Protein AF-A0A4Q7LMU7-F1 (afdb_monomer)

Organism: NCBI:txid47994

Mean predicted aligned error: 13.16 Å

InterPro domains:
  IPR007076 TfoX, N-terminal [PF04993] (13-106)
  IPR047525 DNA transformation protein TfoX-like [PTHR36121] (9-115)

Sequence (149 aa):
MSNSPDFVNHCLELLAPLGAVRARRMFGGHGLYVDELFIAIVASERLFLKVDEVSRSAFEAAGCGPFTYATKQGETGVMSYFNAPDEAIESPMLMQPWARLALAAALRARSAMASKTLAAAAKKAARKVAKKVAKTVAKKAARPARTPS

Nearest PDB structures (foldseek):
  2od0-assembly1_B  TM=8.219E-01  e=3.295E-06  Vibrio parahaemolyticus RIMD 2210633
  3d79-assembly1_A  TM=3.319E-01  e=1.282E+00  Pyrococcus horikoshii
  6qey-assembly1_A  TM=3.626E-01  e=2.595E+00  Homo sapiens
  1j4w-assembly1_A  TM=2.291E-01  e=4.404E+00  Homo sapiens

Structure (mmCIF, N/CA/C/O backbone):
data_AF-A0A4Q7LMU7-F1
#
_entry.id   AF-A0A4Q7LMU7-F1
#
loop_
_atom_site.group_PDB
_atom_site.id
_atom_site.type_symbol
_atom_site.label_atom_id
_atom_site.label_alt_id
_atom_site.label_comp_id
_atom_site.label_asym_id
_atom_site.label_entity_id
_atom_site.label_seq_id
_atom_site.pdbx_PDB_ins_code
_atom_site.Cartn_x
_atom_site.Cartn_y
_atom_site.Cartn_z
_atom_site.occupancy
_atom_site.B_iso_or_equiv
_atom_site.auth_seq_id
_atom_site.auth_comp_id
_atom_site.auth_asym_id
_atom_site.auth_atom_id
_atom_site.pdbx_PDB_model_num
ATOM 1 N N . MET A 1 1 ? -0.765 21.743 -6.688 1.00 41.06 1 MET A N 1
ATOM 2 C CA . MET A 1 1 ? 0.247 20.976 -7.437 1.00 41.06 1 MET A CA 1
ATOM 3 C C . MET A 1 1 ? -0.462 19.841 -8.157 1.00 41.06 1 MET A C 1
ATOM 5 O O . MET A 1 1 ? -1.114 19.038 -7.497 1.00 41.06 1 MET A O 1
ATOM 9 N N . SER A 1 2 ? -0.452 19.849 -9.489 1.00 45.81 2 SER A N 1
ATOM 10 C CA . SER A 1 2 ? -1.098 18.819 -10.309 1.00 45.81 2 SER A CA 1
ATOM 11 C C . SER A 1 2 ? -0.188 17.600 -10.374 1.00 45.81 2 SER A C 1
ATOM 13 O O . SER A 1 2 ? 0.922 17.714 -10.867 1.00 45.81 2 SER A O 1
ATOM 15 N N . ASN A 1 3 ? -0.641 16.445 -9.885 1.00 62.00 3 ASN A N 1
ATOM 16 C CA . ASN A 1 3 ? 0.010 15.188 -10.251 1.00 62.00 3 ASN A CA 1
ATOM 17 C C . ASN A 1 3 ? -0.314 14.937 -11.726 1.00 62.00 3 ASN A C 1
ATOM 19 O O . ASN A 1 3 ? -1.499 14.921 -12.084 1.00 62.00 3 ASN A O 1
ATOM 23 N N . SER A 1 4 ? 0.710 14.767 -12.557 1.00 74.88 4 SER A N 1
ATOM 24 C CA . SER A 1 4 ? 0.526 14.479 -13.976 1.00 74.88 4 SER A CA 1
ATOM 25 C C . SER A 1 4 ? -0.219 13.147 -14.141 1.00 74.88 4 SER A C 1
ATOM 27 O O . SER A 1 4 ? 0.158 12.159 -13.504 1.00 74.88 4 SER A O 1
ATOM 29 N N . PRO A 1 5 ? -1.291 13.086 -14.955 1.00 76.31 5 PRO A N 1
ATOM 30 C CA . PRO A 1 5 ? -2.012 11.836 -15.206 1.00 76.31 5 PRO A CA 1
ATOM 31 C C . PRO A 1 5 ? -1.092 10.761 -15.800 1.00 76.31 5 PRO A C 1
ATOM 33 O O . PRO A 1 5 ? -1.287 9.582 -15.527 1.00 76.31 5 PRO A O 1
ATOM 36 N N . ASP A 1 6 ? -0.059 11.188 -16.525 1.00 83.75 6 ASP A N 1
ATOM 37 C CA . ASP A 1 6 ? 1.000 10.345 -17.071 1.00 83.75 6 ASP A CA 1
ATOM 38 C C . ASP A 1 6 ? 1.770 9.586 -15.976 1.00 83.75 6 ASP A C 1
ATOM 40 O O . ASP A 1 6 ? 1.843 8.363 -16.005 1.00 83.75 6 ASP A O 1
ATOM 44 N N . PHE A 1 7 ? 2.199 10.278 -14.914 1.00 84.94 7 PHE A N 1
ATOM 45 C CA . PHE A 1 7 ? 2.891 9.653 -13.780 1.00 84.94 7 PHE A CA 1
ATOM 46 C C . PHE A 1 7 ? 2.013 8.632 -13.045 1.00 84.94 7 PHE A C 1
ATOM 48 O O . PHE A 1 7 ? 2.481 7.580 -12.609 1.00 84.94 7 PHE A O 1
ATOM 55 N N . VAL A 1 8 ? 0.716 8.925 -12.910 1.00 85.31 8 VAL A N 1
ATOM 56 C CA . VAL A 1 8 ? -0.242 7.978 -12.322 1.00 85.31 8 VAL A CA 1
ATOM 57 C C . VAL A 1 8 ? -0.369 6.740 -13.203 1.00 85.31 8 VAL A C 1
ATOM 59 O O . VAL A 1 8 ? -0.407 5.633 -12.672 1.00 85.31 8 VAL A O 1
ATOM 62 N N . ASN A 1 9 ? -0.413 6.918 -14.524 1.00 86.75 9 ASN A N 1
ATOM 63 C CA . ASN A 1 9 ? -0.477 5.811 -15.468 1.00 86.75 9 ASN A CA 1
ATOM 64 C C . ASN A 1 9 ? 0.807 4.972 -15.435 1.00 86.75 9 ASN A C 1
ATOM 66 O O . ASN A 1 9 ? 0.716 3.757 -15.310 1.00 86.75 9 ASN A O 1
ATOM 70 N N . HIS A 1 10 ? 1.981 5.607 -15.394 1.00 86.75 10 HIS A N 1
ATOM 71 C CA . HIS A 1 10 ? 3.267 4.930 -15.193 1.00 86.75 10 HIS A CA 1
ATOM 72 C C . HIS A 1 10 ? 3.261 4.082 -13.918 1.00 86.75 10 HIS A C 1
ATOM 74 O O . HIS A 1 10 ? 3.560 2.894 -13.951 1.00 86.75 10 HIS A O 1
ATOM 80 N N . CYS A 1 11 ? 2.801 4.639 -12.792 1.00 85.75 11 CYS A N 1
ATOM 81 C CA . CYS A 1 11 ? 2.661 3.877 -11.547 1.00 85.75 11 CYS A CA 1
ATOM 82 C C . CYS A 1 11 ? 1.697 2.685 -11.679 1.00 85.75 11 CYS A C 1
ATOM 84 O O . CYS A 1 11 ? 1.924 1.646 -11.059 1.00 85.75 11 CYS A O 1
ATOM 86 N N . LEU A 1 12 ? 0.616 2.820 -12.457 1.00 86.69 12 LEU A N 1
ATOM 87 C CA . LEU A 1 12 ? -0.296 1.710 -12.739 1.00 86.69 12 LEU A CA 1
ATOM 88 C C . LEU A 1 12 ? 0.395 0.616 -13.553 1.00 86.69 12 LEU A C 1
ATOM 90 O O . LEU A 1 12 ? 0.208 -0.553 -13.232 1.00 86.69 12 LEU A O 1
ATOM 94 N N . GLU A 1 13 ? 1.215 0.972 -14.540 1.00 86.50 13 GLU A N 1
ATOM 95 C CA . GLU A 1 13 ? 1.969 0.009 -15.351 1.00 86.50 13 GLU A CA 1
ATOM 96 C C . GLU A 1 13 ? 3.039 -0.722 -14.534 1.00 86.50 13 GLU A C 1
ATOM 98 O O . GLU A 1 13 ? 3.157 -1.945 -14.620 1.00 86.50 13 GLU A O 1
ATOM 103 N N . LEU A 1 14 ? 3.752 -0.011 -13.655 1.00 84.75 14 LEU A N 1
ATOM 104 C CA . LEU A 1 14 ? 4.725 -0.623 -12.743 1.00 84.75 14 LEU A CA 1
ATOM 105 C C . LEU A 1 14 ? 4.069 -1.649 -11.799 1.00 84.75 14 LEU A C 1
ATOM 107 O O . LEU A 1 14 ? 4.683 -2.650 -11.425 1.00 84.75 14 LEU A O 1
ATOM 111 N N . LEU A 1 15 ? 2.809 -1.409 -11.421 1.00 81.88 15 LEU A N 1
ATOM 112 C CA . LEU A 1 15 ? 2.033 -2.266 -10.524 1.00 81.88 15 LEU A CA 1
ATOM 113 C C . LEU A 1 15 ? 1.171 -3.304 -11.260 1.00 81.88 15 LEU A C 1
ATOM 115 O O . LEU A 1 15 ? 0.695 -4.248 -10.627 1.00 81.88 15 LEU A O 1
ATOM 119 N N . ALA A 1 16 ? 0.984 -3.174 -12.574 1.00 81.94 16 ALA A N 1
ATOM 120 C CA . ALA A 1 16 ? 0.218 -4.099 -13.405 1.00 81.94 16 ALA A CA 1
ATOM 121 C C . ALA A 1 16 ? 0.596 -5.583 -13.219 1.00 81.94 16 ALA A C 1
ATOM 123 O O . ALA A 1 16 ? -0.317 -6.408 -13.136 1.00 81.94 16 ALA A O 1
ATOM 124 N N . PRO A 1 17 ? 1.883 -5.978 -13.068 1.00 78.94 17 PRO A N 1
ATOM 125 C CA . PRO A 1 17 ? 2.227 -7.385 -12.857 1.00 78.94 17 PRO A CA 1
ATOM 126 C C . PRO A 1 17 ? 1.768 -7.961 -11.508 1.00 78.94 17 PRO A C 1
ATOM 128 O O . PRO A 1 17 ? 1.902 -9.165 -11.293 1.00 78.94 17 PRO A O 1
ATOM 131 N N . LEU A 1 18 ? 1.261 -7.142 -10.580 1.00 73.62 18 LEU A N 1
ATOM 132 C CA . LEU A 1 18 ? 0.740 -7.622 -9.298 1.00 73.62 18 LEU A CA 1
ATOM 133 C C . LEU A 1 18 ? -0.734 -8.023 -9.342 1.00 73.62 18 LEU A C 1
ATOM 135 O O . LEU A 1 18 ? -1.160 -8.760 -8.455 1.00 73.62 18 LEU A O 1
ATOM 139 N N . GLY A 1 19 ? -1.499 -7.556 -10.331 1.00 77.69 19 GLY A N 1
ATOM 140 C CA . GLY A 1 19 ? -2.924 -7.859 -10.444 1.00 77.69 19 GLY A CA 1
ATOM 141 C C . GLY A 1 19 ? -3.754 -6.683 -10.950 1.00 77.69 19 GLY A C 1
ATOM 142 O O . GLY A 1 19 ? -3.272 -5.818 -11.680 1.00 77.69 19 GLY A O 1
ATOM 143 N N . ALA A 1 20 ? -5.029 -6.647 -10.560 1.00 83.88 20 ALA A N 1
ATOM 144 C CA . ALA A 1 20 ? -5.967 -5.626 -11.015 1.00 83.88 20 ALA A CA 1
ATOM 145 C C . ALA A 1 20 ? -5.763 -4.309 -10.246 1.00 83.88 20 ALA A C 1
ATOM 147 O O . ALA A 1 20 ? -6.404 -4.061 -9.219 1.00 83.88 20 ALA A O 1
ATOM 148 N N . VAL A 1 21 ? -4.866 -3.457 -10.750 1.00 86.88 21 VAL A N 1
ATOM 149 C CA . VAL A 1 21 ? -4.564 -2.147 -10.156 1.00 86.88 21 VAL A CA 1
ATOM 150 C C . VAL A 1 21 ? -5.590 -1.094 -10.580 1.00 86.88 21 VAL A C 1
ATOM 152 O O . VAL A 1 21 ? -5.962 -0.987 -11.747 1.00 86.88 21 VAL A O 1
ATOM 155 N N . ARG A 1 22 ? -6.038 -0.270 -9.633 1.00 86.44 22 ARG A N 1
ATOM 156 C CA . ARG A 1 22 ? -6.933 0.869 -9.850 1.00 86.44 22 ARG A CA 1
ATOM 157 C C . ARG A 1 22 ? -6.405 2.104 -9.137 1.00 86.44 22 ARG A C 1
ATOM 159 O O . ARG A 1 22 ? -6.138 2.067 -7.938 1.00 86.44 22 ARG A O 1
ATOM 166 N N . ALA A 1 23 ? -6.329 3.222 -9.852 1.00 87.75 23 ALA A N 1
ATOM 167 C CA . ALA A 1 23 ? -6.057 4.526 -9.260 1.00 87.75 23 ALA A CA 1
ATOM 168 C C . ALA A 1 23 ? -7.369 5.230 -8.890 1.00 87.75 23 ALA A C 1
ATOM 170 O O . ALA A 1 23 ? -8.325 5.254 -9.665 1.00 87.75 23 A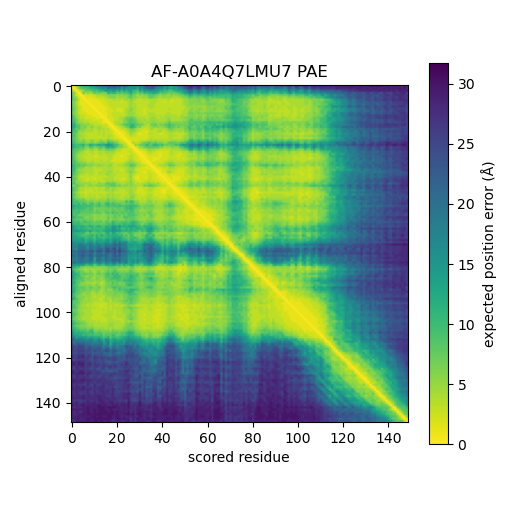LA A O 1
ATOM 171 N N . ARG A 1 24 ? -7.418 5.848 -7.711 1.00 84.12 24 ARG A N 1
ATOM 172 C CA . ARG A 1 24 ? -8.549 6.653 -7.242 1.00 84.12 24 ARG A CA 1
ATOM 173 C C . ARG A 1 24 ? -8.051 7.977 -6.688 1.00 84.12 24 ARG A C 1
ATOM 175 O O . ARG A 1 24 ? -7.264 8.012 -5.748 1.00 84.12 24 ARG A O 1
ATOM 182 N N . ARG A 1 25 ? -8.540 9.085 -7.242 1.00 80.69 25 ARG A N 1
ATOM 183 C CA . ARG A 1 25 ? -8.179 10.434 -6.785 1.00 80.69 25 ARG A CA 1
ATOM 184 C C . ARG A 1 25 ? -8.648 10.658 -5.343 1.00 80.69 25 ARG A C 1
ATOM 186 O O . ARG A 1 25 ? -9.834 10.498 -5.059 1.00 80.69 25 ARG A O 1
ATOM 193 N N . MET A 1 26 ? -7.738 11.037 -4.445 1.00 67.19 26 MET A N 1
ATOM 194 C CA . MET A 1 26 ? -8.038 11.343 -3.039 1.00 67.19 26 MET A CA 1
ATOM 195 C C . MET A 1 26 ? -7.114 12.447 -2.510 1.00 67.19 26 MET A C 1
ATOM 197 O O . MET A 1 26 ? -5.903 12.357 -2.671 1.00 67.19 26 MET A O 1
ATOM 201 N N . PHE A 1 27 ? -7.688 13.476 -1.870 1.00 55.94 27 PHE A N 1
ATOM 202 C CA . PHE A 1 27 ? -6.974 14.522 -1.108 1.00 55.94 27 PHE A CA 1
ATOM 203 C C . PHE A 1 27 ? -5.727 15.120 -1.796 1.00 55.94 27 PHE A C 1
ATOM 205 O O . PHE A 1 27 ? -4.660 15.215 -1.201 1.00 55.94 27 PHE A O 1
ATOM 212 N N . GLY A 1 28 ? -5.845 15.533 -3.061 1.00 64.88 28 GLY A N 1
ATOM 213 C CA . GLY A 1 28 ? -4.727 16.160 -3.785 1.00 64.88 28 GLY A CA 1
ATOM 214 C C . GLY A 1 28 ? -3.658 15.185 -4.301 1.00 64.88 28 GLY A C 1
ATOM 215 O O . GLY A 1 28 ? -2.669 15.631 -4.874 1.00 64.88 28 GLY A O 1
ATOM 216 N N . GLY A 1 29 ? -3.880 13.876 -4.158 1.00 79.69 29 GLY A N 1
ATOM 217 C CA . GLY A 1 29 ? -3.091 12.794 -4.747 1.00 79.69 29 GLY A CA 1
ATOM 218 C C . GLY A 1 29 ? -3.968 11.724 -5.413 1.00 79.69 29 GLY A C 1
ATOM 219 O O . GLY A 1 29 ? -5.157 11.938 -5.681 1.00 79.69 29 GLY A O 1
ATOM 220 N N . HIS A 1 30 ? -3.383 10.556 -5.671 1.00 85.56 30 HIS A N 1
ATOM 221 C CA . HIS A 1 30 ? -4.061 9.371 -6.197 1.00 85.56 30 HIS A CA 1
ATOM 222 C C . HIS A 1 30 ? -3.731 8.150 -5.342 1.00 85.56 30 HIS A C 1
ATOM 224 O O . HIS A 1 30 ? -2.586 7.738 -5.239 1.00 85.56 30 HIS A O 1
ATOM 230 N N . GLY A 1 31 ? -4.741 7.549 -4.732 1.00 85.94 31 GLY A N 1
ATOM 231 C CA . GLY A 1 31 ? -4.618 6.262 -4.070 1.00 85.94 31 GLY A CA 1
ATOM 232 C C . GLY A 1 31 ? -4.582 5.112 -5.073 1.00 85.94 31 GLY A C 1
ATOM 233 O O . GLY A 1 31 ? -5.386 5.099 -6.000 1.00 85.94 31 GLY A O 1
ATOM 234 N N . LEU A 1 32 ? -3.697 4.141 -4.875 1.00 87.12 32 LEU A N 1
ATOM 235 C CA . LEU A 1 32 ? -3.562 2.947 -5.705 1.00 87.12 32 LEU A CA 1
ATOM 236 C C . LEU A 1 32 ? -4.074 1.721 -4.948 1.00 87.12 32 LEU A C 1
ATOM 238 O O . LEU A 1 32 ? -3.673 1.435 -3.814 1.00 87.12 32 LEU A O 1
ATOM 242 N N . TYR A 1 33 ? -4.975 1.003 -5.607 1.00 85.19 33 TYR A N 1
ATOM 243 C CA . TYR A 1 33 ? -5.673 -0.155 -5.075 1.00 8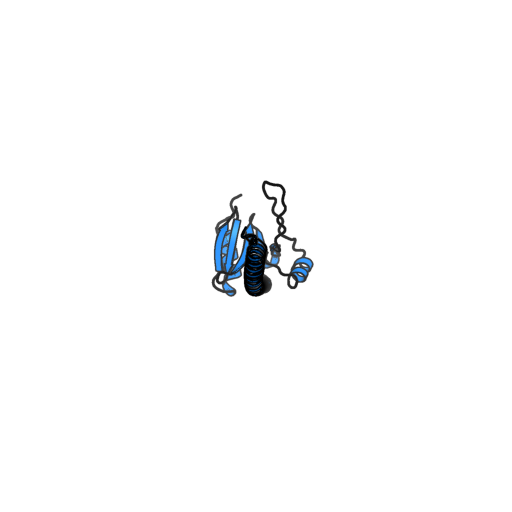5.19 33 TYR A CA 1
ATOM 244 C C . TYR A 1 33 ? -5.377 -1.376 -5.936 1.00 85.19 33 TYR A C 1
ATOM 246 O O . TYR A 1 33 ? -5.537 -1.294 -7.146 1.00 85.19 33 TYR A O 1
ATOM 254 N N . VAL A 1 34 ? -5.005 -2.501 -5.334 1.00 85.56 34 VAL A N 1
ATOM 255 C CA . VAL A 1 34 ? -4.856 -3.796 -6.020 1.00 85.56 34 VAL A CA 1
ATOM 256 C C . VAL A 1 34 ? -5.893 -4.741 -5.446 1.00 85.56 34 VAL A C 1
ATOM 258 O O . VAL A 1 34 ? -5.893 -4.952 -4.236 1.00 85.56 34 VAL A O 1
ATOM 261 N N . ASP A 1 35 ? -6.805 -5.257 -6.272 1.00 81.50 35 ASP A N 1
ATOM 262 C CA . ASP A 1 35 ? -7.868 -6.173 -5.818 1.00 81.50 35 ASP A CA 1
ATOM 263 C C . ASP A 1 35 ? -8.643 -5.625 -4.594 1.00 81.50 35 ASP A C 1
ATOM 265 O O . ASP A 1 35 ? -8.879 -6.310 -3.601 1.00 81.50 35 ASP A O 1
ATOM 269 N N . GLU A 1 36 ? -8.986 -4.330 -4.645 1.00 79.75 36 GLU A N 1
ATOM 270 C CA . GLU A 1 36 ? -9.638 -3.546 -3.573 1.00 79.75 36 GLU A CA 1
ATOM 271 C C . GLU A 1 36 ? -8.771 -3.242 -2.334 1.00 79.75 36 GLU A C 1
ATOM 273 O O . GLU A 1 36 ? -9.200 -2.520 -1.429 1.00 79.75 36 GLU A O 1
ATOM 278 N N . LEU A 1 37 ? -7.526 -3.718 -2.291 1.00 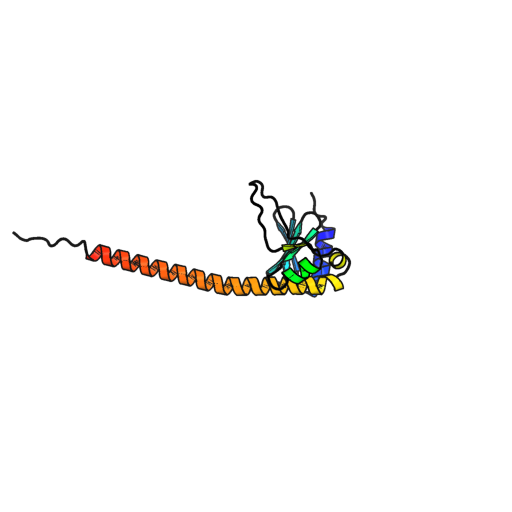81.38 37 LEU A N 1
ATOM 279 C CA . LEU A 1 37 ? -6.578 -3.441 -1.215 1.00 81.38 37 LEU A CA 1
ATOM 280 C C . LEU A 1 37 ? -5.817 -2.155 -1.479 1.00 81.38 37 LEU A C 1
ATOM 282 O O . LEU A 1 37 ? -5.205 -1.982 -2.527 1.00 81.38 37 LEU A O 1
ATOM 286 N N . PHE A 1 38 ? -5.788 -1.271 -0.489 1.00 83.44 38 PHE A N 1
ATOM 287 C CA . PHE A 1 38 ? -4.982 -0.062 -0.562 1.00 83.44 38 PHE A CA 1
ATOM 288 C C . PHE A 1 38 ? -3.503 -0.385 -0.331 1.00 83.44 38 PHE A C 1
ATOM 290 O O . PHE A 1 38 ? -3.111 -0.696 0.799 1.00 83.44 38 PHE A O 1
ATOM 297 N N . ILE A 1 39 ? -2.700 -0.316 -1.395 1.00 85.44 39 ILE A N 1
ATOM 298 C CA . ILE A 1 39 ? -1.283 -0.704 -1.359 1.00 85.44 39 ILE A CA 1
ATOM 299 C C . ILE A 1 39 ? -0.321 0.479 -1.478 1.00 85.44 39 ILE A C 1
ATOM 301 O O . ILE A 1 39 ? 0.800 0.385 -0.984 1.00 85.44 39 ILE A O 1
ATOM 305 N N . ALA A 1 40 ? -0.730 1.579 -2.116 1.00 85.62 40 ALA A N 1
ATOM 306 C CA . ALA A 1 40 ? 0.152 2.709 -2.385 1.00 85.62 40 ALA A CA 1
ATOM 307 C C . ALA A 1 40 ? -0.625 4.018 -2.581 1.00 85.62 40 ALA A C 1
ATOM 309 O O . ALA A 1 40 ? -1.837 4.016 -2.800 1.00 85.62 40 ALA A O 1
ATOM 310 N N . ILE A 1 41 ? 0.074 5.146 -2.516 1.00 85.50 41 ILE A N 1
ATOM 311 C CA . ILE A 1 41 ? -0.464 6.473 -2.801 1.00 85.50 41 ILE A CA 1
ATOM 312 C C . ILE A 1 41 ? 0.547 7.293 -3.593 1.00 85.50 41 ILE A C 1
ATOM 314 O O . ILE A 1 41 ? 1.731 7.312 -3.288 1.00 85.50 41 ILE A O 1
ATOM 318 N N . VAL A 1 42 ? 0.060 7.985 -4.610 1.00 85.81 42 VAL A N 1
ATOM 319 C CA . VAL A 1 42 ? 0.794 8.968 -5.395 1.00 85.81 42 VAL A CA 1
ATOM 320 C C . VAL A 1 42 ? 0.449 10.351 -4.866 1.00 85.81 42 VAL A C 1
ATOM 322 O O . VAL A 1 42 ? -0.712 10.765 -4.915 1.00 85.81 42 VAL A O 1
ATOM 325 N N . ALA A 1 43 ? 1.440 11.077 -4.371 1.00 80.25 43 ALA A N 1
ATOM 326 C CA . ALA A 1 43 ? 1.281 12.453 -3.922 1.00 80.25 43 ALA A CA 1
ATOM 327 C C . ALA A 1 43 ? 2.541 13.251 -4.252 1.00 80.25 43 ALA A C 1
ATOM 329 O O . ALA A 1 43 ? 3.647 12.746 -4.086 1.00 80.25 43 ALA A O 1
ATOM 330 N N . SER A 1 44 ? 2.376 14.496 -4.699 1.00 75.81 44 SER A N 1
ATOM 331 C CA . SER A 1 44 ? 3.496 15.371 -5.076 1.00 75.81 44 SER A CA 1
ATOM 332 C C . SER A 1 44 ? 4.479 14.701 -6.049 1.00 75.81 44 SER A C 1
ATOM 334 O O . SER A 1 44 ? 5.684 14.769 -5.831 1.00 75.81 44 SER A O 1
ATOM 336 N N . GLU A 1 45 ? 3.956 14.002 -7.068 1.00 78.62 45 GLU A N 1
ATOM 337 C CA . GLU A 1 45 ? 4.753 13.274 -8.080 1.00 78.62 45 GLU A CA 1
ATOM 338 C C . GLU A 1 45 ? 5.687 12.207 -7.490 1.00 78.62 45 GLU A C 1
ATOM 340 O O . GLU A 1 45 ? 6.695 11.828 -8.074 1.00 78.62 45 GLU A O 1
ATOM 345 N N . ARG A 1 46 ? 5.335 11.695 -6.308 1.00 81.94 46 ARG A N 1
ATOM 346 C CA . ARG A 1 46 ? 6.052 10.619 -5.633 1.00 81.94 46 ARG A CA 1
ATOM 347 C C . ARG A 1 46 ? 5.105 9.485 -5.310 1.00 81.94 46 ARG A C 1
ATOM 349 O O . ARG A 1 46 ? 3.976 9.710 -4.867 1.00 81.94 46 ARG A O 1
ATOM 356 N N . LEU A 1 47 ? 5.587 8.264 -5.501 1.00 85.12 47 LEU A N 1
ATOM 357 C CA . LEU A 1 47 ? 4.900 7.065 -5.056 1.00 85.12 47 LEU A CA 1
ATOM 358 C C . LEU A 1 47 ? 5.307 6.742 -3.619 1.00 85.12 47 LEU A C 1
ATOM 360 O O . LEU A 1 47 ? 6.488 6.706 -3.271 1.00 85.12 47 LEU A O 1
ATOM 364 N N . PHE A 1 48 ? 4.310 6.457 -2.798 1.00 85.25 48 PHE A N 1
ATOM 365 C CA . PHE A 1 48 ? 4.482 5.981 -1.440 1.00 85.25 48 PHE A CA 1
ATOM 366 C C . PHE A 1 48 ? 3.822 4.616 -1.301 1.00 85.25 48 PHE A C 1
ATOM 368 O O . PHE A 1 48 ? 2.626 4.461 -1.549 1.00 85.25 48 PHE A O 1
ATOM 375 N N . LEU A 1 49 ? 4.602 3.622 -0.899 1.00 86.38 49 LEU A N 1
ATOM 376 C CA . LEU A 1 49 ? 4.177 2.237 -0.744 1.00 86.38 49 LEU A CA 1
ATOM 377 C C . LEU A 1 49 ? 3.807 1.962 0.709 1.00 86.38 49 LEU A C 1
ATOM 379 O O . LEU A 1 49 ? 4.423 2.491 1.635 1.00 86.38 49 LEU A O 1
ATOM 383 N N . LYS A 1 50 ? 2.792 1.123 0.924 1.00 84.50 50 LYS A N 1
ATOM 384 C CA . LYS A 1 50 ? 2.407 0.681 2.264 1.00 84.50 50 LYS A CA 1
ATOM 385 C C . LYS A 1 50 ? 3.493 -0.211 2.842 1.00 84.50 50 LYS A C 1
ATOM 387 O O . LYS A 1 50 ? 3.885 -1.192 2.218 1.00 84.50 50 LYS A O 1
ATOM 392 N N . VAL A 1 51 ? 3.909 0.087 4.066 1.00 83.25 51 VAL A N 1
ATOM 393 C CA . VAL A 1 51 ? 4.862 -0.737 4.805 1.00 83.25 51 VAL A CA 1
ATOM 394 C C . VAL A 1 51 ? 4.255 -1.263 6.096 1.00 83.25 51 VAL A C 1
ATOM 396 O O . VAL A 1 51 ? 3.371 -0.655 6.702 1.00 83.25 51 VAL A O 1
ATOM 399 N N . ASP A 1 52 ? 4.753 -2.419 6.501 1.00 82.06 52 ASP A N 1
ATOM 400 C CA . ASP A 1 52 ? 4.469 -3.101 7.757 1.00 82.06 52 ASP A CA 1
ATOM 401 C C . ASP A 1 52 ? 5.763 -3.202 8.576 1.00 82.06 52 ASP A C 1
ATOM 403 O O . ASP A 1 52 ? 6.840 -2.926 8.045 1.00 82.06 52 ASP A O 1
ATOM 407 N N . GLU A 1 53 ? 5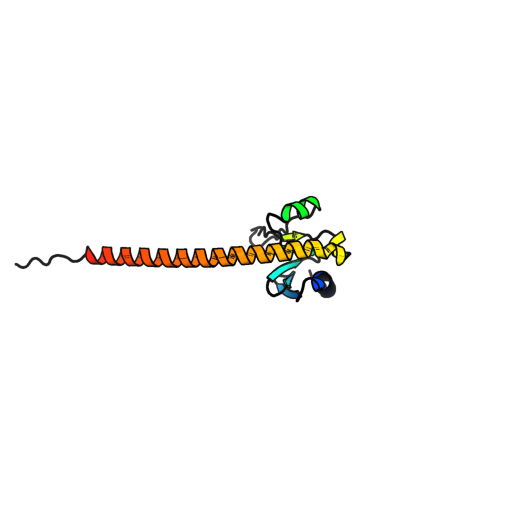.695 -3.626 9.839 1.00 77.06 53 GLU A N 1
ATOM 408 C CA . GLU A 1 53 ? 6.893 -3.767 10.692 1.00 77.06 53 GLU A CA 1
ATOM 409 C C . GLU A 1 53 ? 7.970 -4.661 10.055 1.00 77.06 53 GLU A C 1
ATOM 411 O O . GLU A 1 53 ? 9.155 -4.369 10.169 1.00 77.06 53 GLU A O 1
ATOM 416 N N . VAL A 1 54 ? 7.562 -5.688 9.300 1.00 78.50 54 VAL A N 1
ATOM 417 C CA . VAL A 1 54 ? 8.483 -6.608 8.610 1.00 78.50 54 VAL A CA 1
ATOM 418 C C . VAL A 1 54 ? 9.159 -5.964 7.400 1.00 78.50 54 VAL A C 1
ATOM 420 O O . VAL A 1 54 ? 10.339 -6.187 7.151 1.00 78.50 54 VAL A O 1
ATOM 423 N N . SER A 1 55 ? 8.418 -5.186 6.609 1.00 78.88 55 SER A N 1
ATOM 424 C CA . SER A 1 55 ? 8.978 -4.575 5.400 1.00 78.88 55 SER A CA 1
ATOM 425 C C . SER A 1 55 ? 9.731 -3.287 5.715 1.00 78.88 55 SER A C 1
ATOM 427 O O . SER A 1 55 ? 10.604 -2.908 4.945 1.00 78.88 55 SER A O 1
ATOM 429 N N . ARG A 1 56 ? 9.423 -2.624 6.838 1.00 81.88 56 ARG A N 1
ATOM 430 C CA . ARG A 1 56 ? 10.014 -1.342 7.236 1.00 81.88 56 ARG A CA 1
ATOM 431 C C . ARG A 1 56 ? 11.542 -1.368 7.191 1.00 81.88 56 ARG A C 1
ATOM 433 O O . ARG A 1 56 ? 12.118 -0.482 6.574 1.00 81.88 56 ARG A O 1
ATOM 440 N N . SER A 1 57 ? 12.178 -2.400 7.745 1.00 81.31 57 SER A N 1
ATOM 441 C CA . SER A 1 57 ? 13.642 -2.502 7.765 1.00 81.31 57 SER A CA 1
ATOM 442 C C . SER A 1 57 ? 14.264 -2.528 6.368 1.00 81.31 57 SER A C 1
ATOM 444 O O . SER A 1 57 ? 15.346 -1.984 6.184 1.00 81.31 57 SER A O 1
ATOM 446 N N . ALA A 1 58 ? 13.581 -3.104 5.373 1.00 81.62 58 ALA A N 1
ATOM 447 C CA . ALA A 1 58 ? 14.059 -3.088 3.991 1.00 81.62 58 ALA A CA 1
ATOM 448 C C . ALA A 1 58 ? 13.996 -1.673 3.392 1.00 81.62 58 ALA A C 1
ATOM 450 O O . ALA A 1 58 ? 14.945 -1.241 2.748 1.00 81.62 58 ALA A O 1
ATOM 451 N N . PHE A 1 59 ? 12.911 -0.931 3.643 1.00 80.94 59 PHE A N 1
ATOM 452 C CA . PHE A 1 59 ? 12.771 0.450 3.167 1.00 80.94 59 PHE A CA 1
ATOM 453 C C . PHE A 1 59 ? 13.734 1.409 3.883 1.00 80.94 59 PHE A C 1
ATOM 455 O O . PHE A 1 59 ? 14.328 2.263 3.233 1.00 80.94 59 PHE A O 1
ATOM 462 N N . GLU A 1 60 ? 13.937 1.248 5.193 1.00 80.69 60 GLU A N 1
ATOM 463 C CA . GLU A 1 60 ? 14.941 2.016 5.942 1.00 80.69 60 GLU A CA 1
ATOM 464 C C . GLU A 1 60 ? 16.362 1.721 5.439 1.00 80.69 60 GLU A C 1
ATOM 466 O O . GLU A 1 60 ? 17.146 2.649 5.259 1.00 80.69 60 GLU A O 1
ATOM 471 N N . ALA A 1 61 ? 16.679 0.456 5.135 1.00 80.19 61 ALA A N 1
ATOM 472 C CA . ALA A 1 61 ? 17.967 0.078 4.551 1.00 80.19 61 ALA A CA 1
ATOM 473 C C . ALA A 1 61 ? 18.183 0.671 3.148 1.00 80.19 61 ALA A C 1
ATOM 475 O O . ALA A 1 61 ? 19.310 0.996 2.789 1.00 80.19 61 ALA A O 1
ATOM 476 N N . ALA A 1 62 ? 17.108 0.859 2.379 1.00 76.12 62 ALA A N 1
ATOM 477 C CA . ALA A 1 62 ? 17.133 1.544 1.089 1.00 76.12 62 ALA A CA 1
ATOM 478 C C . ALA A 1 62 ? 17.148 3.084 1.207 1.00 76.12 62 ALA A C 1
ATOM 480 O O . ALA A 1 62 ? 17.017 3.774 0.201 1.00 76.12 62 ALA A O 1
ATOM 481 N N . GLY A 1 63 ? 17.260 3.647 2.419 1.00 73.50 63 GLY A N 1
ATOM 482 C CA . GLY A 1 63 ? 17.288 5.098 2.643 1.00 73.50 63 GLY A CA 1
ATOM 483 C C . GLY A 1 63 ? 15.941 5.796 2.427 1.00 73.50 63 GLY A C 1
ATOM 484 O O . GLY A 1 63 ? 15.880 7.023 2.342 1.00 73.50 63 GLY A O 1
ATOM 485 N N . CYS A 1 64 ? 14.847 5.039 2.338 1.00 74.50 64 CYS A N 1
ATOM 486 C CA . CYS A 1 64 ? 13.522 5.589 2.097 1.00 74.50 64 CYS A CA 1
ATOM 487 C C . CYS A 1 64 ? 12.936 6.175 3.389 1.00 74.50 64 CYS A C 1
ATOM 489 O O . CYS A 1 64 ? 12.957 5.544 4.446 1.00 74.50 64 CYS A O 1
ATOM 491 N N . GLY A 1 65 ? 12.371 7.381 3.301 1.00 68.62 65 GLY A N 1
ATOM 492 C CA . GLY A 1 65 ? 11.735 8.057 4.432 1.00 68.62 65 GLY A CA 1
ATOM 493 C C . GLY A 1 65 ? 10.236 7.747 4.566 1.00 68.62 65 GLY A C 1
ATOM 494 O O . GLY A 1 65 ? 9.564 7.492 3.556 1.00 68.62 65 GLY A O 1
ATOM 495 N N . PRO A 1 66 ? 9.674 7.806 5.790 1.00 75.56 66 PRO A N 1
ATOM 496 C CA . PRO A 1 66 ? 8.235 7.718 5.998 1.00 75.56 66 PRO A CA 1
ATOM 497 C C . PRO A 1 66 ? 7.511 8.922 5.381 1.00 75.56 66 PRO A C 1
ATOM 499 O O . PRO A 1 66 ? 7.993 10.053 5.416 1.00 75.56 66 PRO A O 1
ATOM 502 N N . PHE A 1 67 ? 6.315 8.685 4.853 1.00 71.50 67 PHE A N 1
ATOM 503 C CA . PHE A 1 67 ? 5.429 9.727 4.361 1.00 71.50 67 PHE A CA 1
ATOM 504 C C . PHE A 1 67 ? 4.867 10.527 5.535 1.00 71.50 67 PHE A C 1
ATOM 506 O O . PHE A 1 67 ? 4.033 10.044 6.306 1.00 71.50 67 PHE A O 1
ATOM 513 N N . THR A 1 68 ? 5.297 11.776 5.648 1.00 65.94 68 THR A N 1
ATOM 514 C CA . THR A 1 68 ? 4.715 12.767 6.547 1.00 65.94 68 THR A CA 1
ATOM 515 C C . THR A 1 68 ? 3.886 13.750 5.735 1.00 65.94 68 THR A C 1
ATOM 517 O O . THR A 1 68 ? 4.376 14.392 4.808 1.00 65.94 68 THR A O 1
ATOM 520 N N . TYR A 1 69 ? 2.608 13.880 6.087 1.00 60.97 69 TYR A N 1
ATOM 521 C CA . TYR A 1 69 ? 1.756 14.935 5.553 1.00 60.97 69 TYR A CA 1
ATOM 522 C C . TYR A 1 69 ? 1.370 15.899 6.672 1.00 60.97 69 TYR A C 1
ATOM 524 O O . TYR A 1 69 ? 0.963 15.487 7.760 1.00 60.97 69 TYR A O 1
ATOM 532 N N . ALA A 1 70 ? 1.492 17.195 6.394 1.00 57.31 70 ALA A N 1
ATOM 533 C CA . ALA A 1 70 ? 0.981 18.238 7.268 1.00 57.31 70 ALA A CA 1
ATOM 534 C C . ALA A 1 70 ? -0.532 18.365 7.044 1.00 57.31 70 ALA A C 1
ATOM 536 O O . ALA A 1 70 ? -0.980 18.749 5.960 1.00 57.31 70 ALA A O 1
ATOM 537 N N . THR A 1 71 ? -1.347 18.031 8.047 1.00 55.25 71 THR A N 1
ATOM 538 C CA . THR A 1 71 ? -2.763 18.425 8.016 1.00 55.25 71 THR A CA 1
ATOM 539 C C . THR A 1 71 ? -2.884 19.931 8.248 1.00 55.25 71 THR A C 1
ATOM 541 O O . THR A 1 71 ? -2.052 20.538 8.920 1.00 55.25 71 THR A O 1
ATOM 544 N N . LYS A 1 72 ? -3.971 20.549 7.762 1.00 52.34 72 LYS A N 1
ATOM 545 C CA . LYS A 1 72 ? -4.309 21.962 8.042 1.00 52.34 72 LYS A CA 1
ATOM 546 C C . LYS A 1 72 ? -4.432 22.296 9.542 1.00 52.34 72 LYS A C 1
ATOM 548 O O . LYS A 1 72 ? -4.515 23.469 9.880 1.00 52.34 72 LYS A O 1
ATOM 553 N N . GLN A 1 73 ? -4.464 21.290 10.417 1.00 56.78 73 GLN A N 1
ATOM 554 C CA . GLN A 1 73 ? -4.538 21.422 11.875 1.00 56.78 73 GLN A CA 1
ATOM 555 C C . GLN A 1 73 ? -3.191 21.154 12.576 1.00 56.78 73 GLN A C 1
ATOM 557 O O . GLN A 1 73 ? -3.137 21.172 13.799 1.00 56.78 73 GLN A O 1
ATOM 562 N N . GLY A 1 74 ? -2.100 20.920 11.834 1.00 47.47 74 GLY A N 1
ATOM 563 C CA . GLY A 1 74 ? -0.772 20.656 12.405 1.00 47.47 74 GLY A CA 1
ATOM 564 C C . GLY A 1 74 ? -0.565 19.222 12.907 1.00 47.47 74 GLY A C 1
ATOM 565 O O . GLY A 1 74 ? 0.550 18.862 13.278 1.00 47.47 74 GLY A O 1
ATOM 566 N N . GLU A 1 75 ? -1.588 18.364 12.867 1.00 45.81 75 GLU A N 1
ATOM 567 C CA . GLU A 1 75 ? -1.416 16.938 13.141 1.00 45.81 75 GLU A CA 1
ATOM 568 C C . GLU A 1 75 ? -0.673 16.279 11.976 1.00 45.81 75 GLU A C 1
ATOM 570 O O . GLU A 1 75 ? -1.146 16.259 10.834 1.00 45.81 75 GLU A O 1
ATOM 575 N N . THR A 1 76 ? 0.514 15.755 12.275 1.00 47.84 76 THR A N 1
ATOM 576 C CA . THR A 1 76 ? 1.282 14.919 11.356 1.00 47.84 76 THR A CA 1
ATOM 577 C C . THR A 1 76 ? 0.711 13.514 11.446 1.00 47.84 76 THR A C 1
ATOM 579 O O . THR A 1 76 ? 0.996 12.772 12.386 1.00 47.84 76 THR A O 1
ATOM 582 N N . GLY A 1 77 ? -0.129 13.141 10.485 1.00 50.38 77 GLY A N 1
ATOM 583 C CA . GLY A 1 77 ? -0.570 11.760 10.364 1.00 50.38 77 GLY A CA 1
ATOM 584 C C . GLY A 1 77 ? 0.591 10.912 9.861 1.00 50.38 77 GLY A C 1
ATOM 585 O O . GLY A 1 77 ? 0.779 10.774 8.658 1.00 50.38 77 GLY A O 1
ATOM 586 N N . VAL A 1 78 ? 1.394 10.353 10.766 1.00 51.09 78 VAL A N 1
ATOM 587 C CA . VAL A 1 78 ? 2.405 9.356 10.398 1.00 51.09 78 VAL A CA 1
ATOM 588 C C . VAL A 1 78 ? 1.658 8.074 10.058 1.00 51.09 78 VAL A C 1
ATOM 590 O O . VAL A 1 78 ? 1.327 7.264 10.922 1.00 51.09 78 VAL A O 1
ATOM 593 N N . MET A 1 79 ? 1.312 7.916 8.789 1.00 62.47 79 MET A N 1
ATOM 594 C CA . MET A 1 79 ? 0.818 6.647 8.286 1.00 62.47 79 MET A CA 1
ATOM 595 C C . MET A 1 79 ? 2.019 5.824 7.815 1.00 62.47 79 MET A C 1
ATOM 597 O O . MET A 1 79 ? 2.966 6.386 7.275 1.00 62.47 79 MET A O 1
ATOM 601 N N . SER A 1 80 ? 1.997 4.504 8.029 1.00 70.19 80 SER A N 1
ATOM 602 C CA . SER A 1 80 ? 3.058 3.565 7.6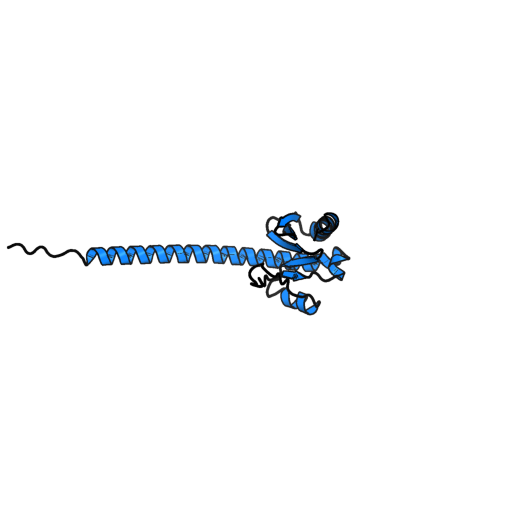22 1.00 70.19 80 SER A CA 1
ATOM 603 C C . SER A 1 80 ? 3.159 3.428 6.094 1.00 70.19 80 SER A C 1
ATOM 605 O O . SER A 1 80 ? 2.902 2.364 5.532 1.00 70.19 80 SER A O 1
ATOM 607 N N . TYR A 1 81 ? 3.489 4.518 5.411 1.00 76.75 81 TYR A N 1
ATOM 608 C CA . TYR A 1 81 ? 3.825 4.569 3.997 1.00 76.75 81 TYR A CA 1
ATOM 609 C C . TYR A 1 81 ? 5.246 5.098 3.877 1.00 76.75 81 TYR A C 1
ATOM 611 O O . TYR A 1 81 ? 5.601 6.039 4.579 1.00 76.75 81 TYR A O 1
ATOM 619 N N . PHE A 1 82 ? 6.059 4.484 3.029 1.00 84.12 82 PHE A N 1
ATOM 620 C CA . PHE A 1 82 ? 7.427 4.922 2.756 1.00 84.12 82 PHE A CA 1
ATOM 621 C C . PHE A 1 82 ? 7.547 5.297 1.290 1.00 84.12 82 PHE A C 1
ATOM 623 O O . PHE A 1 82 ? 6.812 4.777 0.448 1.00 84.12 82 PHE A O 1
ATOM 630 N N . ASN A 1 83 ? 8.446 6.228 0.990 1.00 83.75 83 ASN A N 1
ATOM 631 C CA . ASN A 1 83 ? 8.747 6.575 -0.391 1.00 83.75 83 ASN A CA 1
ATOM 632 C C . ASN A 1 83 ? 9.330 5.355 -1.125 1.00 83.75 83 ASN A C 1
ATOM 634 O O . ASN A 1 83 ? 10.069 4.574 -0.529 1.00 83.75 83 ASN A O 1
ATOM 638 N N . ALA A 1 84 ? 8.938 5.155 -2.383 1.00 78.69 84 ALA A N 1
ATOM 639 C CA . ALA A 1 84 ? 9.584 4.154 -3.223 1.00 78.69 84 ALA A CA 1
ATOM 640 C C . ALA A 1 84 ? 10.980 4.664 -3.625 1.00 78.69 84 ALA A C 1
ATOM 642 O O . ALA A 1 84 ? 11.072 5.834 -3.995 1.00 78.69 84 ALA A O 1
ATOM 643 N N . PRO A 1 85 ? 12.033 3.826 -3.573 1.00 77.50 85 PRO A N 1
ATOM 644 C CA . PRO A 1 85 ? 13.363 4.240 -4.012 1.00 77.50 85 PRO A CA 1
ATOM 645 C C . PRO A 1 85 ? 13.334 4.626 -5.495 1.00 77.50 85 PRO A C 1
ATOM 647 O O . PRO A 1 85 ? 12.598 4.010 -6.270 1.00 77.50 85 PRO A O 1
ATOM 650 N N . ASP A 1 86 ? 14.127 5.622 -5.892 1.00 76.44 86 ASP A N 1
ATOM 651 C CA . ASP A 1 86 ? 14.144 6.139 -7.268 1.00 76.44 86 ASP A CA 1
ATOM 652 C C . ASP A 1 86 ? 14.438 5.029 -8.296 1.00 76.44 86 ASP A C 1
ATOM 654 O O . ASP A 1 86 ? 13.720 4.908 -9.287 1.00 76.44 86 ASP A O 1
ATOM 658 N N . GLU A 1 87 ? 15.351 4.102 -7.977 1.00 76.00 87 GLU A N 1
ATOM 659 C CA . GLU A 1 87 ? 15.627 2.903 -8.789 1.00 76.00 87 GLU A CA 1
ATOM 660 C C . GLU A 1 87 ? 14.375 2.045 -9.050 1.00 76.00 87 GLU A C 1
ATOM 662 O O . GLU A 1 87 ? 14.218 1.448 -10.116 1.00 76.00 87 GLU A O 1
ATOM 667 N N . ALA A 1 88 ? 13.442 1.976 -8.095 1.00 79.12 88 ALA A N 1
ATOM 668 C CA . ALA A 1 88 ? 12.190 1.251 -8.289 1.00 79.12 88 ALA A CA 1
ATOM 669 C C . ALA A 1 88 ? 11.212 2.008 -9.199 1.00 79.12 88 ALA A C 1
ATOM 671 O O . ALA A 1 88 ? 10.417 1.373 -9.885 1.00 79.12 88 ALA A O 1
ATOM 672 N N . ILE A 1 89 ? 11.250 3.341 -9.233 1.00 79.31 89 ILE A N 1
ATOM 673 C CA . ILE A 1 89 ? 10.413 4.149 -10.137 1.00 79.31 89 ILE A CA 1
ATOM 674 C C . ILE A 1 89 ? 10.923 4.065 -11.583 1.00 79.31 89 ILE A C 1
ATOM 676 O O . ILE A 1 89 ? 10.123 4.125 -12.521 1.00 79.31 89 ILE A O 1
ATOM 680 N N . GLU A 1 90 ? 12.231 3.873 -11.759 1.00 78.81 90 GLU A N 1
ATOM 681 C CA . GLU A 1 90 ? 12.875 3.744 -13.068 1.00 78.81 90 GLU A CA 1
ATOM 682 C C . GLU A 1 90 ? 12.632 2.390 -13.744 1.00 78.81 90 GLU A C 1
ATOM 684 O O . GLU A 1 90 ? 12.732 2.291 -14.967 1.00 78.81 90 GLU A O 1
ATOM 689 N N . SER A 1 91 ? 12.312 1.328 -12.992 1.00 79.94 91 SER A N 1
ATOM 690 C CA . SER A 1 91 ? 12.146 -0.010 -13.571 1.00 79.94 91 SER A CA 1
ATOM 691 C C . SER A 1 91 ? 11.029 -0.847 -12.937 1.00 79.94 91 SER A C 1
ATOM 693 O O . SER A 1 91 ? 11.069 -1.124 -11.735 1.00 79.94 91 SER A O 1
ATOM 695 N N . PRO A 1 92 ? 10.097 -1.407 -13.741 1.00 76.00 92 PRO A N 1
ATOM 696 C CA . PRO A 1 92 ? 9.038 -2.289 -13.237 1.00 76.00 92 PRO A CA 1
ATOM 697 C C . PRO A 1 92 ? 9.590 -3.544 -12.555 1.00 76.00 92 PRO A C 1
ATOM 699 O O . PRO A 1 92 ? 9.024 -4.015 -11.568 1.00 76.00 92 PRO A O 1
ATOM 702 N N . MET A 1 93 ? 10.723 -4.069 -13.033 1.00 79.12 93 MET A N 1
ATOM 703 C CA . MET A 1 93 ? 11.388 -5.219 -12.411 1.00 79.12 93 MET A CA 1
ATOM 704 C C . MET A 1 93 ? 11.911 -4.904 -11.007 1.00 79.12 93 MET A C 1
ATOM 706 O O . MET A 1 93 ? 11.845 -5.760 -10.127 1.00 79.12 93 MET A O 1
ATOM 710 N N . LEU A 1 94 ? 12.392 -3.678 -10.787 1.00 83.00 94 LEU A N 1
ATOM 711 C CA . LEU A 1 94 ? 12.864 -3.228 -9.481 1.00 83.00 94 LEU A CA 1
ATOM 712 C C . LEU A 1 94 ? 11.692 -2.862 -8.569 1.00 83.00 94 LEU A C 1
ATOM 714 O O . LEU A 1 94 ? 11.759 -3.143 -7.377 1.00 83.00 94 LEU A O 1
ATOM 718 N N . MET A 1 95 ? 10.578 -2.344 -9.103 1.00 83.25 95 MET A N 1
ATOM 719 C CA . MET A 1 95 ? 9.372 -2.093 -8.306 1.00 83.25 95 MET A CA 1
ATOM 720 C C . MET A 1 95 ? 8.666 -3.370 -7.846 1.00 83.25 95 MET A C 1
ATOM 722 O O . MET A 1 95 ? 8.115 -3.395 -6.746 1.00 83.25 95 MET A O 1
ATOM 726 N N . GLN A 1 96 ? 8.669 -4.435 -8.649 1.00 82.31 96 GLN A N 1
ATOM 727 C CA . GLN A 1 96 ? 7.984 -5.693 -8.334 1.00 82.31 96 GLN A CA 1
ATOM 728 C C . GLN A 1 96 ? 8.220 -6.225 -6.907 1.00 82.31 96 GLN A C 1
ATOM 730 O O . GLN A 1 96 ? 7.227 -6.522 -6.232 1.00 82.31 96 GLN A O 1
ATOM 735 N N . PRO A 1 97 ? 9.465 -6.381 -6.409 1.00 85.12 97 PRO A N 1
ATOM 736 C CA . PRO A 1 97 ? 9.700 -6.855 -5.045 1.00 85.12 97 PRO A CA 1
ATOM 737 C C . PRO A 1 97 ? 9.109 -5.909 -3.992 1.00 85.12 97 PRO A C 1
ATOM 739 O O . PRO A 1 97 ? 8.444 -6.373 -3.064 1.00 85.12 97 PRO A O 1
ATOM 742 N N . TRP A 1 98 ? 9.256 -4.593 -4.161 1.00 86.25 98 TRP A N 1
ATOM 743 C CA . TRP A 1 98 ? 8.710 -3.593 -3.237 1.00 86.25 98 TRP A CA 1
ATOM 744 C C . TRP A 1 98 ? 7.183 -3.583 -3.220 1.00 86.25 98 TRP A C 1
ATOM 746 O O . TRP A 1 98 ? 6.558 -3.579 -2.159 1.00 86.25 98 TRP A O 1
ATOM 756 N N . ALA A 1 99 ? 6.566 -3.647 -4.394 1.00 84.00 99 ALA A N 1
ATOM 757 C CA . ALA A 1 99 ? 5.124 -3.724 -4.534 1.00 84.00 99 ALA A CA 1
ATOM 758 C C . ALA A 1 99 ? 4.561 -5.032 -3.959 1.00 84.00 99 ALA A C 1
ATOM 760 O O . ALA A 1 99 ? 3.509 -5.017 -3.318 1.00 84.00 99 ALA A O 1
ATOM 761 N N . ARG A 1 100 ? 5.273 -6.161 -4.105 1.00 85.38 100 ARG A N 1
ATOM 762 C CA . ARG A 1 100 ? 4.892 -7.438 -3.476 1.00 85.38 100 ARG A CA 1
ATOM 763 C C . ARG A 1 100 ? 4.949 -7.350 -1.957 1.00 85.38 100 ARG A C 1
ATOM 765 O O . ARG A 1 100 ? 4.036 -7.839 -1.292 1.00 85.38 100 ARG A O 1
ATOM 772 N N . LEU A 1 101 ? 5.976 -6.702 -1.404 1.00 85.44 101 LEU A N 1
ATOM 773 C CA . LEU A 1 101 ? 6.061 -6.437 0.034 1.00 85.44 101 LEU A CA 1
ATOM 774 C C . LEU A 1 101 ? 4.893 -5.564 0.509 1.00 85.44 101 LEU A C 1
ATOM 776 O O . LEU A 1 101 ? 4.279 -5.886 1.527 1.00 85.44 101 LEU A O 1
ATOM 780 N N . ALA A 1 102 ? 4.538 -4.523 -0.249 1.00 85.06 102 ALA A N 1
ATOM 781 C CA . ALA A 1 102 ? 3.409 -3.647 0.059 1.00 85.06 102 ALA A CA 1
ATOM 782 C C . ALA A 1 102 ? 2.055 -4.373 -0.016 1.00 85.06 102 ALA A C 1
ATOM 784 O O . ALA A 1 102 ? 1.202 -4.200 0.858 1.00 85.06 102 ALA A O 1
ATOM 785 N N . LEU A 1 103 ? 1.865 -5.243 -1.012 1.00 85.56 103 LEU A N 1
ATOM 786 C CA . LEU A 1 103 ? 0.681 -6.093 -1.130 1.00 85.56 103 LEU A CA 1
ATOM 787 C C . LEU A 1 103 ? 0.586 -7.078 0.042 1.00 85.56 103 LEU A C 1
ATOM 789 O O . LEU A 1 103 ? -0.466 -7.194 0.670 1.00 85.56 103 LEU A O 1
ATOM 793 N N . ALA A 1 104 ? 1.691 -7.740 0.394 1.00 85.81 104 ALA A N 1
ATOM 794 C CA . ALA A 1 104 ? 1.746 -8.635 1.546 1.00 85.81 104 ALA A CA 1
ATOM 795 C C . ALA A 1 104 ? 1.452 -7.889 2.860 1.00 85.81 104 ALA A C 1
ATOM 797 O O . ALA A 1 104 ? 0.699 -8.387 3.697 1.00 85.81 104 ALA A O 1
ATOM 798 N N . ALA A 1 105 ? 1.980 -6.673 3.022 1.00 84.56 105 ALA A N 1
ATOM 799 C CA . ALA A 1 105 ? 1.669 -5.784 4.139 1.00 84.56 105 ALA A CA 1
ATOM 800 C C . ALA A 1 105 ? 0.177 -5.411 4.180 1.00 84.56 105 ALA A C 1
ATOM 802 O O . ALA A 1 105 ? -0.448 -5.478 5.238 1.00 84.56 105 ALA A O 1
ATOM 803 N N . ALA A 1 106 ? -0.429 -5.071 3.039 1.00 82.62 106 ALA A N 1
ATOM 804 C CA . ALA A 1 106 ? -1.856 -4.764 2.948 1.00 82.62 106 ALA A CA 1
ATOM 805 C C . ALA A 1 106 ? -2.737 -5.980 3.282 1.00 82.62 106 ALA A C 1
ATOM 807 O O . ALA A 1 106 ? -3.723 -5.843 4.009 1.00 82.62 106 ALA A O 1
ATOM 808 N N . LEU A 1 107 ? -2.362 -7.177 2.822 1.00 83.25 107 LEU A N 1
ATOM 809 C CA . LEU A 1 107 ? -3.036 -8.435 3.151 1.00 83.25 107 LEU A CA 1
ATOM 810 C C . LEU A 1 107 ? -2.932 -8.771 4.643 1.00 83.25 107 LEU A C 1
ATOM 812 O O . LEU A 1 107 ? -3.939 -9.129 5.262 1.00 83.25 107 LEU A O 1
ATOM 816 N N . ARG A 1 108 ? -1.746 -8.611 5.246 1.00 81.38 108 ARG A N 1
ATOM 817 C CA . ARG A 1 108 ? -1.550 -8.773 6.696 1.00 81.38 108 ARG A CA 1
ATOM 818 C C . ARG A 1 108 ? -2.374 -7.761 7.479 1.00 81.38 108 ARG A C 1
ATOM 820 O O . ARG A 1 108 ? -3.083 -8.151 8.402 1.00 81.38 108 ARG A O 1
ATOM 827 N N . ALA A 1 109 ? -2.374 -6.496 7.064 1.00 76.00 109 ALA A N 1
ATOM 828 C CA . ALA A 1 109 ? -3.184 -5.451 7.681 1.00 76.00 109 ALA A CA 1
ATOM 829 C C . ALA A 1 109 ? -4.687 -5.748 7.568 1.00 76.00 109 ALA A C 1
ATOM 831 O O . ALA A 1 109 ? -5.406 -5.597 8.553 1.00 76.00 109 ALA A O 1
ATOM 832 N N . ARG A 1 110 ? -5.175 -6.227 6.413 1.00 75.75 110 ARG A N 1
ATOM 833 C CA . ARG A 1 110 ? -6.575 -6.655 6.242 1.00 75.75 110 ARG A CA 1
ATOM 834 C C . ARG A 1 110 ? -6.909 -7.849 7.129 1.00 75.75 110 ARG A C 1
ATOM 836 O O . ARG A 1 110 ? -7.963 -7.848 7.754 1.00 75.75 110 ARG A O 1
ATOM 843 N N . SER A 1 111 ? -6.017 -8.831 7.225 1.00 73.12 111 SER A N 1
ATOM 844 C CA . SER A 1 111 ? -6.207 -10.021 8.065 1.00 73.12 111 SER A CA 1
ATOM 845 C C . SER A 1 111 ? -6.218 -9.660 9.555 1.00 73.12 111 SER A C 1
ATOM 847 O O . SER A 1 111 ? -7.100 -10.092 10.297 1.00 73.12 111 SER A O 1
ATOM 849 N N . ALA A 1 112 ? -5.306 -8.783 9.984 1.00 67.44 112 ALA A N 1
ATOM 850 C CA . ALA A 1 112 ? -5.270 -8.223 11.331 1.00 67.44 112 ALA A CA 1
ATOM 851 C C . ALA A 1 112 ? -6.491 -7.337 11.619 1.00 67.44 112 ALA A C 1
ATOM 853 O O . ALA A 1 112 ? -7.020 -7.337 12.728 1.00 67.44 112 ALA A O 1
ATOM 854 N N . MET A 1 113 ? -6.987 -6.589 10.631 1.00 59.53 113 MET A N 1
ATOM 855 C CA . MET A 1 113 ? -8.192 -5.778 10.784 1.00 59.53 113 MET A CA 1
ATOM 856 C C . MET A 1 113 ? -9.458 -6.637 10.802 1.00 59.53 113 MET A C 1
ATOM 858 O O . MET A 1 113 ? -10.375 -6.311 11.550 1.00 59.53 113 MET A O 1
ATOM 862 N N . ALA A 1 114 ? -9.514 -7.749 10.068 1.00 59.88 114 ALA A N 1
ATOM 863 C CA . ALA A 1 114 ? -10.618 -8.704 10.126 1.00 59.88 114 ALA A CA 1
ATOM 864 C C . ALA A 1 114 ? -10.707 -9.347 11.519 1.00 59.88 114 ALA A C 1
ATOM 866 O O . ALA A 1 114 ? -11.769 -9.323 12.146 1.00 59.88 114 ALA A O 1
ATOM 867 N N . SER A 1 115 ? -9.578 -9.808 12.066 1.00 56.66 115 SER A N 1
ATOM 868 C CA . SER A 1 115 ? -9.524 -10.358 13.426 1.00 56.66 115 SER A CA 1
ATOM 869 C C . SER A 1 115 ? -9.795 -9.294 14.499 1.00 56.66 115 SER A C 1
ATOM 871 O O . SER A 1 115 ? -10.540 -9.547 15.448 1.00 56.66 115 SER A O 1
ATOM 873 N N . LYS A 1 116 ? -9.301 -8.060 14.325 1.00 51.31 116 LYS A N 1
ATOM 874 C CA . LYS A 1 116 ? -9.559 -6.937 15.246 1.00 51.31 116 LYS A CA 1
ATOM 875 C C . LYS A 1 116 ? -10.995 -6.417 15.167 1.00 51.31 116 LYS A C 1
ATOM 877 O O . LYS A 1 116 ? -11.538 -6.023 16.194 1.00 51.31 116 LYS A O 1
ATOM 882 N N . THR A 1 117 ? -11.640 -6.452 14.001 1.00 54.38 117 THR A N 1
ATOM 883 C CA . THR A 1 117 ? -13.056 -6.074 13.827 1.00 54.38 117 THR A CA 1
ATOM 884 C C . THR A 1 117 ? -13.972 -7.099 14.482 1.00 54.38 117 THR A C 1
ATOM 886 O O . THR A 1 117 ? -14.891 -6.714 15.205 1.00 54.38 117 THR A O 1
ATOM 889 N N . LEU A 1 118 ? -13.674 -8.393 14.331 1.00 54.28 118 LEU A N 1
ATOM 890 C CA . LEU A 1 118 ? -14.377 -9.462 15.042 1.00 54.28 118 LEU A CA 1
ATOM 891 C C . LEU A 1 118 ? -14.184 -9.343 16.563 1.00 54.28 118 LEU A C 1
ATOM 893 O O . LEU A 1 118 ? -15.157 -9.396 17.317 1.00 54.28 118 LEU A O 1
ATOM 897 N N . ALA A 1 119 ? -12.961 -9.064 17.026 1.00 52.53 119 ALA A N 1
ATOM 898 C CA . ALA A 1 119 ? -12.674 -8.856 18.447 1.00 52.53 119 ALA A CA 1
ATOM 899 C C . ALA A 1 119 ? -13.327 -7.577 19.014 1.00 52.53 119 ALA A C 1
ATOM 901 O O . ALA A 1 119 ? -13.816 -7.566 20.148 1.00 52.53 119 ALA A O 1
ATOM 902 N N . ALA A 1 120 ? -13.378 -6.493 18.236 1.00 52.28 120 ALA A N 1
ATOM 903 C CA . ALA A 1 120 ? -14.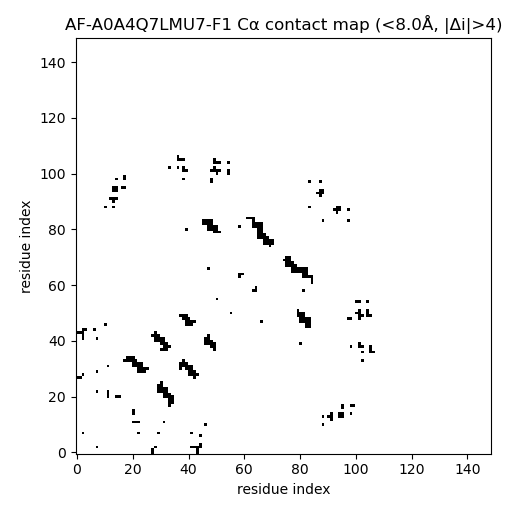031 -5.244 18.620 1.00 52.28 120 ALA A CA 1
ATOM 904 C C . ALA A 1 120 ? -15.561 -5.388 18.653 1.00 52.28 120 ALA A C 1
ATOM 906 O O . ALA A 1 120 ? -16.201 -4.868 19.572 1.00 52.28 120 ALA A O 1
ATOM 907 N N . ALA A 1 121 ? -16.147 -6.132 17.710 1.00 54.66 121 ALA A N 1
ATOM 908 C CA . ALA A 1 121 ? -17.566 -6.477 17.705 1.00 54.66 121 ALA A CA 1
ATOM 909 C C . ALA A 1 121 ? -17.933 -7.360 18.911 1.00 54.66 121 ALA A C 1
ATOM 911 O O . ALA A 1 121 ? -18.905 -7.060 19.610 1.00 54.66 121 ALA A O 1
ATOM 912 N N . ALA A 1 122 ? -17.105 -8.359 19.235 1.00 55.69 122 ALA A N 1
ATOM 913 C CA . ALA A 1 122 ? -17.271 -9.204 20.418 1.00 55.69 122 ALA A CA 1
ATOM 914 C C . ALA A 1 122 ? -17.176 -8.398 21.729 1.00 55.69 122 ALA A C 1
ATOM 916 O O . ALA A 1 122 ? -18.043 -8.517 22.599 1.00 55.69 122 ALA A O 1
ATOM 917 N N . LYS A 1 123 ? -16.200 -7.484 21.853 1.00 56.59 123 LYS A N 1
ATOM 918 C CA . LYS A 1 123 ? -16.100 -6.570 23.009 1.00 56.59 123 LYS A CA 1
ATOM 919 C C . LYS A 1 123 ? -17.307 -5.634 23.123 1.00 56.59 123 LYS A C 1
ATOM 921 O O . LYS A 1 123 ? -17.785 -5.383 24.233 1.00 56.59 123 LYS A O 1
ATOM 926 N N . LYS A 1 124 ? -17.841 -5.130 22.003 1.00 53.25 124 LYS A N 1
ATOM 927 C CA . LYS A 1 124 ? -19.059 -4.298 21.999 1.00 53.25 124 LYS A CA 1
ATOM 928 C C . LYS A 1 124 ? -20.291 -5.089 22.442 1.00 53.25 124 LYS A C 1
ATOM 930 O O . LYS A 1 124 ? -21.095 -4.552 23.205 1.00 53.25 124 LYS A O 1
ATOM 935 N N . ALA A 1 125 ? -20.423 -6.345 22.016 1.00 56.75 125 ALA A N 1
ATOM 936 C CA . ALA A 1 125 ? -21.512 -7.228 22.426 1.00 56.75 125 ALA A CA 1
ATOM 937 C C . ALA A 1 125 ? -21.452 -7.540 23.933 1.00 56.75 125 ALA A C 1
ATOM 939 O O . ALA A 1 125 ? -22.440 -7.327 24.640 1.00 56.75 125 ALA A O 1
ATOM 940 N N . ALA A 1 126 ? -20.276 -7.905 24.455 1.00 58.22 126 ALA A N 1
ATOM 941 C CA . ALA A 1 126 ? -20.073 -8.188 25.878 1.00 58.22 126 ALA A CA 1
ATOM 942 C C . ALA A 1 126 ? -20.389 -6.973 26.775 1.00 58.22 126 ALA A C 1
ATOM 944 O O . ALA A 1 126 ? -21.099 -7.090 27.777 1.00 58.22 126 ALA A O 1
ATOM 945 N N . ARG A 1 127 ? -19.957 -5.767 26.375 1.00 63.84 127 ARG A N 1
ATOM 946 C CA . ARG A 1 127 ? -20.242 -4.528 27.123 1.00 63.84 127 ARG A CA 1
ATOM 947 C C . ARG A 1 127 ? -21.737 -4.180 27.141 1.00 63.84 127 ARG A C 1
ATOM 949 O O . ARG A 1 127 ? -22.221 -3.604 28.116 1.00 63.84 127 ARG A O 1
ATOM 956 N N . LYS A 1 128 ? -22.487 -4.537 26.091 1.00 58.06 128 LYS A N 1
ATOM 957 C CA . LYS A 1 128 ? -23.944 -4.321 26.009 1.00 58.06 128 LYS A CA 1
ATOM 958 C C . LYS A 1 128 ? -24.711 -5.272 26.936 1.00 58.06 128 LYS A C 1
ATOM 960 O O . LYS A 1 128 ? -25.663 -4.840 27.585 1.00 58.06 128 LYS A O 1
ATOM 965 N N . VAL A 1 129 ? -24.267 -6.527 27.043 1.00 60.38 129 VAL A N 1
ATOM 966 C CA . VAL A 1 129 ? -24.852 -7.536 27.944 1.00 60.38 129 VAL A CA 1
ATOM 967 C C . VAL A 1 129 ? -24.620 -7.156 29.408 1.00 60.38 129 VAL A C 1
ATOM 969 O O . VAL A 1 129 ? -25.585 -7.069 30.166 1.00 60.38 129 VAL A O 1
ATOM 972 N N . ALA A 1 130 ? -23.391 -6.790 29.786 1.00 60.34 130 ALA A N 1
ATOM 973 C CA . ALA A 1 130 ? -23.072 -6.365 31.153 1.00 60.34 130 ALA A CA 1
ATOM 974 C C . ALA A 1 130 ? -23.904 -5.147 31.606 1.00 60.34 130 ALA A C 1
ATOM 976 O O . ALA A 1 130 ? -24.439 -5.116 32.715 1.00 60.34 130 ALA A O 1
ATOM 977 N N . LYS A 1 131 ? -24.105 -4.166 30.714 1.00 60.12 131 LYS A N 1
ATOM 978 C CA . LYS A 1 131 ? -24.910 -2.969 31.010 1.00 60.12 131 LYS A CA 1
ATOM 979 C C . LYS A 1 131 ? -26.408 -3.283 31.164 1.00 60.12 131 LYS A C 1
ATOM 981 O O . LYS A 1 131 ? -27.092 -2.618 31.941 1.00 60.12 131 LYS A O 1
ATOM 986 N N . LYS A 1 132 ? -26.928 -4.299 30.460 1.00 59.38 132 LYS A N 1
ATOM 987 C CA . LYS A 1 132 ?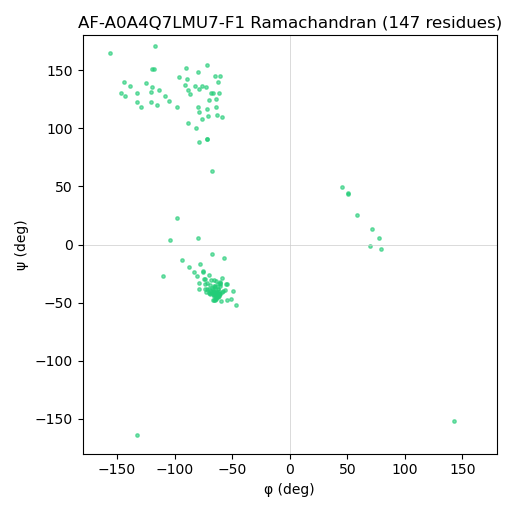 -28.328 -4.755 30.578 1.00 59.38 132 LYS A CA 1
ATOM 988 C C . LYS A 1 132 ? -28.569 -5.526 31.880 1.00 59.38 132 LYS A C 1
ATOM 990 O O . LYS A 1 132 ? -29.603 -5.325 32.518 1.00 59.38 132 LYS A O 1
ATOM 995 N N . VAL A 1 133 ? -27.605 -6.343 32.306 1.00 60.66 133 VAL A N 1
ATOM 996 C CA . VAL A 1 133 ? -27.669 -7.074 33.582 1.00 60.66 133 VAL A CA 1
ATOM 997 C C . VAL A 1 133 ? -27.645 -6.096 34.760 1.00 60.66 133 VAL A C 1
ATOM 999 O O . VAL A 1 133 ? -28.553 -6.130 35.586 1.00 60.66 133 VAL A O 1
ATOM 1002 N N . ALA A 1 134 ? -26.721 -5.128 34.771 1.00 59.34 134 ALA A N 1
ATOM 1003 C CA . ALA A 1 134 ? -26.650 -4.111 35.827 1.00 59.34 134 ALA A CA 1
ATOM 1004 C C . ALA A 1 134 ? -27.951 -3.292 35.965 1.00 59.34 134 ALA A C 1
ATOM 1006 O O . ALA A 1 134 ? -28.431 -3.046 37.072 1.00 59.34 134 ALA A O 1
ATOM 1007 N N . LYS A 1 135 ? -28.583 -2.931 34.839 1.00 58.75 135 LYS A N 1
ATOM 1008 C CA . LYS A 1 135 ? -29.849 -2.179 34.836 1.00 58.75 135 LYS A CA 1
ATOM 1009 C C . LYS A 1 135 ? -31.045 -3.012 35.323 1.00 58.75 135 LYS A C 1
ATOM 1011 O O . LYS A 1 135 ? -32.003 -2.452 35.848 1.00 58.75 135 LYS A O 1
ATOM 1016 N N . THR A 1 136 ? -30.989 -4.335 35.175 1.00 57.69 136 THR A N 1
ATOM 1017 C CA . THR A 1 136 ? -32.041 -5.257 35.639 1.00 57.69 136 THR A CA 1
ATOM 1018 C C . THR A 1 136 ? -31.933 -5.509 37.144 1.00 57.69 136 THR A C 1
ATOM 1020 O O . THR A 1 136 ? -32.947 -5.519 37.840 1.00 57.69 136 THR A O 1
ATOM 1023 N N . VAL A 1 137 ? -30.710 -5.622 37.669 1.00 58.22 137 VAL A N 1
ATOM 1024 C CA . VAL A 1 137 ? -30.459 -5.800 39.108 1.00 58.22 137 VAL A CA 1
ATOM 1025 C C . VAL A 1 137 ? -30.810 -4.528 39.892 1.00 58.22 137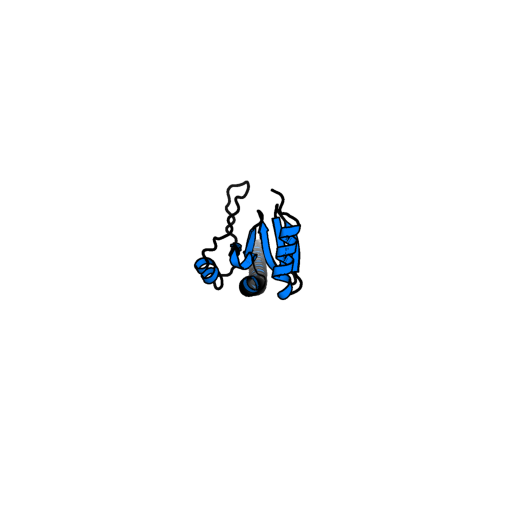 VAL A C 1
ATOM 1027 O O . VAL A 1 137 ? -31.510 -4.609 40.898 1.00 58.22 137 VAL A O 1
ATOM 1030 N N . ALA A 1 138 ? -30.455 -3.345 39.377 1.00 57.38 138 ALA A N 1
ATOM 1031 C CA . ALA A 1 138 ? -30.815 -2.065 39.998 1.00 57.38 138 ALA A CA 1
ATOM 1032 C C . ALA A 1 138 ? -32.338 -1.832 40.064 1.00 57.38 138 ALA A C 1
ATOM 1034 O O . ALA A 1 138 ? -32.844 -1.268 41.030 1.00 57.38 138 ALA A O 1
ATOM 1035 N N . LYS A 1 139 ? -33.096 -2.314 39.068 1.00 56.25 139 LYS A N 1
ATOM 1036 C CA . LYS A 1 139 ? -34.562 -2.185 39.049 1.00 56.25 139 LYS A CA 1
ATOM 1037 C C . LYS A 1 139 ? -35.260 -3.154 40.016 1.00 56.25 139 LYS A C 1
ATOM 1039 O O . LYS A 1 139 ? -36.371 -2.870 40.450 1.00 56.25 139 LYS A O 1
ATOM 1044 N N . LYS A 1 140 ? -34.620 -4.275 40.378 1.00 51.94 140 LYS A N 1
ATOM 1045 C CA . LYS A 1 140 ? -35.158 -5.253 41.342 1.00 51.94 140 LYS A CA 1
ATOM 1046 C C . LYS A 1 140 ? -34.938 -4.827 42.802 1.00 51.94 140 LYS A C 1
ATOM 1048 O O . LYS A 1 140 ? -35.757 -5.174 43.644 1.00 51.94 140 LYS A O 1
ATOM 1053 N N . ALA A 1 141 ? -33.900 -4.037 43.085 1.00 55.06 141 ALA A N 1
ATOM 1054 C CA . ALA A 1 141 ? -33.614 -3.506 44.424 1.00 55.06 141 ALA A CA 1
ATOM 1055 C C . ALA A 1 141 ? -34.499 -2.305 44.830 1.00 55.06 141 ALA A C 1
ATOM 1057 O O . ALA A 1 141 ? -34.593 -1.988 46.009 1.00 55.06 141 ALA A O 1
ATOM 1058 N N . ALA A 1 142 ? -35.173 -1.653 43.876 1.00 50.78 142 ALA A N 1
ATOM 1059 C CA . ALA A 1 142 ? -35.972 -0.445 44.108 1.00 50.78 142 ALA A CA 1
ATOM 1060 C C . ALA A 1 142 ? -37.486 -0.703 44.265 1.00 50.78 142 ALA A C 1
ATOM 1062 O O . ALA A 1 142 ? -38.287 0.193 44.012 1.00 50.78 142 ALA A O 1
ATOM 1063 N N . ARG A 1 143 ? -37.914 -1.920 44.634 1.00 44.81 143 ARG A N 1
ATOM 1064 C CA . ARG A 1 143 ? -39.333 -2.199 44.914 1.00 44.81 143 ARG A CA 1
ATOM 1065 C C . ARG A 1 143 ? -39.597 -1.909 46.403 1.00 44.81 143 ARG A C 1
ATOM 1067 O O . ARG A 1 143 ? -39.169 -2.715 47.225 1.00 44.81 143 ARG A O 1
ATOM 1074 N N . PRO A 1 144 ? -40.250 -0.791 46.779 1.00 47.72 144 PRO A N 1
ATOM 1075 C CA . PRO A 1 144 ? -40.564 -0.527 48.177 1.00 47.72 144 PRO A CA 1
ATOM 1076 C C . PRO A 1 144 ? -41.590 -1.553 48.662 1.00 47.72 144 PRO A C 1
ATOM 1078 O O . PRO A 1 144 ? -42.613 -1.785 48.007 1.00 47.72 144 PRO A O 1
ATOM 1081 N N . ALA A 1 145 ? -41.301 -2.178 49.802 1.00 49.88 145 ALA A N 1
ATOM 1082 C CA . ALA A 1 145 ? -42.290 -2.902 50.578 1.00 49.88 145 ALA A CA 1
ATOM 1083 C C . ALA A 1 145 ? -43.393 -1.905 50.961 1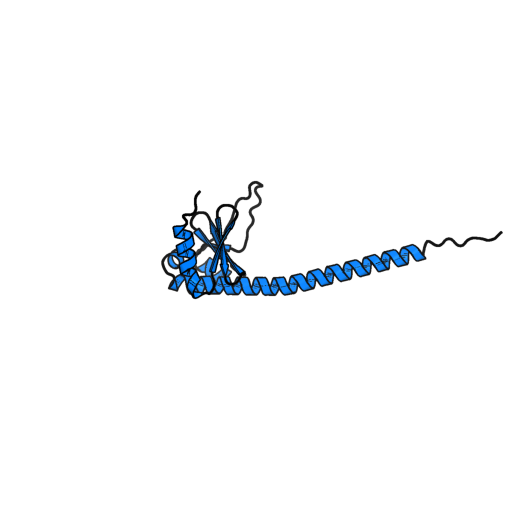.00 49.88 145 ALA A C 1
ATOM 1085 O O . ALA A 1 145 ? -43.160 -0.975 51.729 1.00 49.88 145 ALA A O 1
ATOM 1086 N N . ARG A 1 146 ? -44.581 -2.061 50.364 1.00 47.06 146 ARG A N 1
ATOM 1087 C CA . ARG A 1 146 ? -45.805 -1.456 50.890 1.00 47.06 146 ARG A CA 1
ATOM 1088 C C . ARG A 1 146 ? -46.043 -2.075 52.260 1.00 47.06 146 ARG A C 1
ATOM 1090 O O . ARG A 1 146 ? -46.347 -3.261 52.331 1.00 47.06 146 ARG A O 1
ATOM 1097 N N . THR A 1 147 ? -45.903 -1.278 53.305 1.00 49.59 147 THR A N 1
ATOM 1098 C CA . THR A 1 147 ? -46.490 -1.531 54.619 1.00 49.59 147 THR A CA 1
ATOM 1099 C C . THR A 1 147 ? -48.013 -1.486 54.456 1.00 49.59 147 THR A C 1
ATOM 1101 O O . THR A 1 147 ? -48.519 -0.448 54.019 1.00 49.59 147 THR A O 1
ATOM 1104 N N . PRO A 1 148 ? -48.770 -2.564 54.718 1.00 49.88 148 PRO A N 1
ATOM 1105 C CA . PRO A 1 148 ? -50.168 -2.412 55.069 1.00 49.88 148 PRO A CA 1
ATOM 1106 C C . PRO A 1 148 ? -50.274 -2.026 56.552 1.00 49.88 148 PRO A C 1
ATOM 1108 O O . PRO A 1 148 ? -49.392 -2.351 57.348 1.00 49.88 148 PRO A O 1
ATOM 1111 N N . SER A 1 149 ? -51.320 -1.249 56.820 1.00 45.31 149 SER A N 1
ATOM 1112 C CA . SER A 1 149 ? -51.713 -0.593 58.070 1.00 45.31 149 SER A CA 1
ATOM 1113 C C . SER A 1 149 ? -51.734 -1.463 59.318 1.00 45.31 149 SER A C 1
ATOM 1115 O O . SER A 1 149 ? -51.986 -2.680 59.194 1.00 45.31 149 SER A O 1
#

Solvent-accessible surface area (backbone atoms only — not comparable to full-atom values): 8376 Å² total; per-residue (Å²): 127,83,62,55,70,64,60,54,49,52,54,44,60,44,43,40,90,79,48,63,59,45,80,42,81,47,96,80,29,33,37,33,25,45,79,87,37,70,27,34,38,36,45,89,83,37,53,27,35,32,45,36,86,81,49,40,61,59,40,51,74,66,71,32,52,71,46,74,47,81,42,100,82,69,54,63,60,77,50,65,25,28,41,60,48,69,70,31,76,76,29,47,79,55,25,42,63,58,53,48,50,8,45,51,33,36,50,50,51,49,52,53,45,51,55,47,49,53,52,50,51,50,52,53,51,53,56,52,51,54,55,51,51,55,57,52,54,58,61,64,74,69,65,77,82,79,80,77,133

pLDDT: mean 71.6, std 13.61, range [41.06, 87.75]

Radius of gyration: 24.49 Å; Cα contacts (8 Å, |Δi|>4): 186; chains: 1; bounding box: 70×32×75 Å

Foldseek 3Di:
DDQPVVLVVLVCVLCVVVADWDWDDDDQWIFIAHPNFGAWIGHPSWIWGAADPVCVVVCVVLVWDFDWDQDPVRDTPRHRITTDRPVSSVDSVSVVVVSVNSVVNRVVVVVVVVVVVVVVVVVVVVVVVVVVVVVVVVVVVPDDPDDDD

Secondary structure (DSSP, 8-state):
-PPPHHHHHHHHHHHGGGS-EEEEEETTEEEEEETTEEEEEEETTEEEEE--HHHHHHHHHTTPPB---B-TTS-B---SEEEPPHHHHH-HHHHHHHHHHHHHHHHHHHHHHHHHHHHHHHHHHHHHHHHHHHHHHHHHHT-------